Protein AF-A0A660UC11-F1 (afdb_monomer_lite)

Radius of gyration: 18.58 Å; chains: 1; bounding box: 32×30×48 Å

Structure (mmCIF, N/CA/C/O backbone):
data_AF-A0A660UC11-F1
#
_entry.id   AF-A0A660UC11-F1
#
loop_
_atom_site.group_PDB
_atom_site.id
_atom_site.type_symbol
_atom_site.label_atom_id
_atom_site.label_alt_id
_atom_site.label_comp_id
_atom_site.label_asym_id
_atom_site.label_entity_id
_atom_site.label_seq_id
_atom_site.pdbx_PDB_ins_code
_atom_site.Cartn_x
_atom_site.Cartn_y
_atom_site.Cartn_z
_atom_site.occupancy
_atom_site.B_iso_or_equiv
_atom_site.auth_seq_id
_atom_site.auth_comp_id
_atom_site.auth_asym_id
_atom_site.auth_atom_id
_atom_site.pdbx_PDB_model_num
ATOM 1 N N . ILE A 1 1 ? 8.195 -21.821 -4.480 1.00 79.00 1 ILE A N 1
ATOM 2 C CA . ILE A 1 1 ? 8.307 -20.614 -5.337 1.00 79.00 1 ILE A CA 1
ATOM 3 C C . ILE A 1 1 ? 9.432 -19.770 -4.771 1.00 79.00 1 ILE A C 1
ATOM 5 O O . ILE A 1 1 ? 9.343 -19.403 -3.602 1.00 79.00 1 ILE A O 1
ATOM 9 N N . ASP A 1 2 ? 10.466 -19.506 -5.562 1.00 94.88 2 ASP A N 1
ATOM 10 C CA . ASP A 1 2 ? 11.561 -18.616 -5.175 1.00 94.88 2 ASP A CA 1
ATOM 11 C C . ASP A 1 2 ? 11.083 -17.154 -5.230 1.00 94.88 2 ASP A C 1
ATOM 13 O O . ASP A 1 2 ? 10.574 -16.687 -6.251 1.00 94.88 2 ASP A O 1
ATOM 17 N N . ARG A 1 3 ? 11.155 -16.449 -4.096 1.00 97.00 3 ARG A N 1
ATOM 18 C CA . ARG A 1 3 ? 10.703 -15.053 -3.996 1.00 97.00 3 ARG A CA 1
ATOM 19 C C . ARG A 1 3 ? 11.754 -14.073 -4.492 1.00 97.00 3 ARG A C 1
ATOM 21 O O . ARG A 1 3 ? 11.374 -13.017 -4.994 1.00 97.00 3 ARG A O 1
ATOM 28 N N . GLU A 1 4 ? 13.024 -14.406 -4.316 1.00 97.44 4 GLU A N 1
ATOM 29 C CA . GLU A 1 4 ? 14.133 -13.541 -4.686 1.00 97.44 4 GLU A CA 1
ATOM 30 C C . GLU A 1 4 ? 14.263 -13.510 -6.203 1.00 97.44 4 GLU A C 1
ATOM 32 O O . GLU A 1 4 ? 14.244 -12.434 -6.801 1.00 97.44 4 GLU A O 1
ATOM 37 N N . GLU A 1 5 ? 14.247 -14.686 -6.826 1.00 97.69 5 GLU A N 1
ATOM 38 C CA . GLU A 1 5 ? 14.332 -14.804 -8.278 1.00 97.69 5 GLU A CA 1
ATOM 39 C C . GLU A 1 5 ? 13.155 -14.109 -8.972 1.00 97.69 5 GLU A C 1
ATOM 41 O O . GLU A 1 5 ? 13.325 -13.335 -9.914 1.00 97.69 5 GLU A O 1
ATOM 46 N N . ARG A 1 6 ? 11.943 -14.264 -8.428 1.00 97.38 6 ARG A N 1
ATOM 47 C CA . ARG A 1 6 ? 10.766 -13.542 -8.923 1.00 97.38 6 ARG A CA 1
ATOM 48 C C . ARG A 1 6 ? 10.894 -12.023 -8.759 1.00 97.38 6 ARG A C 1
ATOM 50 O O . ARG A 1 6 ? 10.413 -11.272 -9.604 1.00 97.38 6 ARG A O 1
ATOM 57 N N . GLY A 1 7 ? 11.507 -11.562 -7.669 1.00 97.88 7 GLY A N 1
ATOM 58 C CA . GLY A 1 7 ? 11.757 -10.140 -7.432 1.00 97.88 7 GLY A CA 1
ATOM 59 C C . GLY A 1 7 ? 12.735 -9.544 -8.446 1.00 97.88 7 GLY A C 1
ATOM 60 O O . GLY A 1 7 ? 12.486 -8.453 -8.967 1.00 97.88 7 GLY A O 1
ATOM 61 N N . ARG A 1 8 ? 13.803 -10.280 -8.779 1.00 97.94 8 ARG A N 1
ATOM 62 C CA . ARG A 1 8 ? 14.760 -9.892 -9.827 1.00 97.94 8 ARG A CA 1
ATOM 63 C C . ARG A 1 8 ? 14.072 -9.778 -11.185 1.00 97.94 8 ARG A C 1
ATOM 65 O O . ARG A 1 8 ? 14.160 -8.720 -11.805 1.00 97.94 8 ARG A O 1
ATOM 72 N N . LEU A 1 9 ? 13.297 -10.795 -11.570 1.00 97.69 9 LEU A N 1
ATOM 73 C CA . LEU A 1 9 ? 12.545 -10.805 -12.827 1.00 97.69 9 LEU A CA 1
ATOM 74 C C . LEU A 1 9 ? 11.603 -9.596 -12.959 1.00 97.69 9 LEU A C 1
ATOM 76 O O . LEU A 1 9 ? 11.612 -8.907 -13.976 1.00 97.69 9 LEU A O 1
ATOM 80 N N . TYR A 1 10 ? 10.808 -9.289 -11.927 1.00 97.62 10 TYR A N 1
ATOM 81 C CA . TYR A 1 10 ? 9.914 -8.125 -11.976 1.00 97.62 10 TYR A CA 1
ATOM 82 C C . TYR A 1 10 ? 10.666 -6.793 -12.045 1.00 97.62 10 TYR A C 1
ATOM 84 O O . TYR A 1 10 ? 10.186 -5.854 -12.677 1.00 97.62 10 TYR A O 1
ATOM 92 N N . THR A 1 11 ? 11.844 -6.702 -11.427 1.00 97.62 11 THR A N 1
ATOM 93 C CA . THR A 1 11 ? 12.678 -5.493 -11.484 1.00 97.62 11 THR A CA 1
ATOM 94 C C . THR A 1 11 ? 13.204 -5.252 -12.897 1.00 97.62 11 THR A C 1
ATOM 96 O O . THR A 1 11 ? 13.167 -4.121 -13.383 1.00 97.62 11 THR A O 1
ATOM 99 N N . GLU A 1 12 ? 13.665 -6.307 -13.568 1.00 97.81 12 GLU A N 1
ATOM 100 C CA . GLU A 1 12 ? 14.111 -6.241 -14.960 1.00 97.81 12 GLU A CA 1
ATOM 101 C C . GLU A 1 12 ? 12.961 -5.843 -15.893 1.00 97.81 12 GLU A C 1
ATOM 103 O O . GLU A 1 12 ? 13.099 -4.906 -16.680 1.00 97.81 12 GLU A O 1
ATOM 108 N N . LEU A 1 13 ? 11.790 -6.465 -15.727 1.00 96.62 13 LEU A N 1
ATOM 109 C CA . LEU A 1 13 ? 10.601 -6.148 -16.517 1.00 96.62 13 LEU A CA 1
ATOM 110 C C . LEU A 1 13 ? 10.174 -4.680 -16.358 1.00 96.62 13 LEU A C 1
ATOM 112 O O . LEU A 1 13 ? 9.900 -3.999 -17.345 1.00 96.62 13 LEU A O 1
ATOM 116 N N . MET A 1 14 ? 10.151 -4.167 -15.124 1.00 94.81 14 MET A N 1
ATOM 117 C CA . MET A 1 14 ? 9.816 -2.763 -14.854 1.00 94.81 14 MET A CA 1
ATOM 118 C C . MET A 1 14 ? 10.835 -1.791 -15.453 1.00 94.81 14 MET A C 1
ATOM 120 O O . MET A 1 14 ? 10.448 -0.717 -15.914 1.00 94.81 14 MET A O 1
ATOM 124 N N . ARG A 1 15 ? 12.122 -2.156 -15.492 1.00 96.12 15 ARG A N 1
ATOM 125 C CA . ARG A 1 15 ? 13.151 -1.356 -16.167 1.00 96.12 15 ARG A CA 1
ATOM 126 C C . ARG A 1 15 ? 12.910 -1.306 -17.673 1.00 96.12 15 ARG A C 1
ATOM 128 O O . ARG A 1 15 ? 12.843 -0.212 -18.224 1.00 96.12 15 ARG A O 1
ATOM 135 N N . TYR A 1 16 ? 12.685 -2.461 -18.301 1.00 96.62 16 TYR A N 1
ATOM 136 C CA . TYR A 1 16 ? 12.380 -2.548 -19.730 1.00 96.62 16 TYR A CA 1
ATOM 137 C C . TYR A 1 16 ? 11.153 -1.709 -20.108 1.00 96.62 16 TYR A C 1
ATOM 139 O O . TYR A 1 16 ? 11.217 -0.925 -21.051 1.00 96.62 16 TYR A O 1
ATOM 147 N N . MET A 1 17 ? 10.064 -1.805 -19.336 1.00 95.56 17 MET A N 1
ATOM 148 C CA . MET A 1 17 ? 8.847 -1.016 -19.566 1.00 95.56 17 MET A CA 1
ATOM 149 C C . MET A 1 17 ? 9.046 0.484 -19.332 1.00 95.56 17 MET A C 1
ATOM 151 O O . MET A 1 17 ? 8.340 1.287 -19.925 1.00 95.56 17 MET A O 1
ATOM 155 N N . LYS A 1 18 ? 9.981 0.895 -18.471 1.00 91.56 18 LYS A N 1
ATOM 156 C CA . LYS A 1 18 ? 10.296 2.315 -18.279 1.00 91.56 18 LYS A CA 1
ATOM 157 C C . LYS A 1 18 ? 11.122 2.874 -19.439 1.00 91.56 18 LYS A C 1
ATOM 159 O O . LYS A 1 18 ? 10.904 4.010 -19.845 1.00 91.56 18 LYS A O 1
ATOM 164 N N . GLU A 1 19 ? 12.080 2.096 -19.934 1.00 95.88 19 GLU A N 1
ATOM 165 C CA . GLU A 1 19 ? 12.983 2.490 -21.023 1.00 95.88 19 GLU A CA 1
ATOM 166 C C . GLU A 1 19 ? 12.301 2.416 -22.397 1.00 95.88 19 GLU A C 1
ATOM 168 O O . GLU A 1 19 ? 12.574 3.244 -23.261 1.00 95.88 19 GLU A O 1
ATOM 173 N N . ASN A 1 20 ? 11.374 1.471 -22.576 1.00 95.38 20 ASN A N 1
ATOM 174 C CA . ASN A 1 20 ? 10.590 1.266 -23.794 1.00 95.38 20 ASN A CA 1
ATOM 175 C C . ASN A 1 20 ? 9.091 1.263 -23.452 1.00 95.38 20 ASN A C 1
ATOM 177 O O . ASN A 1 20 ? 8.463 0.200 -23.459 1.00 95.38 20 ASN A O 1
ATOM 181 N N . PRO A 1 21 ? 8.512 2.423 -23.093 1.00 93.56 21 PRO A N 1
ATOM 182 C CA . PRO A 1 21 ? 7.165 2.485 -22.551 1.00 93.56 21 PRO A CA 1
ATOM 183 C C . PRO A 1 21 ? 6.106 2.048 -23.567 1.00 93.56 21 PRO A C 1
ATOM 185 O O . PRO A 1 21 ? 5.918 2.724 -24.579 1.00 93.56 21 PRO A O 1
ATOM 188 N N . PRO A 1 22 ? 5.347 0.969 -23.282 1.00 91.06 22 PRO A N 1
ATOM 189 C CA . PRO A 1 22 ? 4.174 0.624 -24.082 1.00 91.06 22 PRO A CA 1
ATOM 190 C C . PRO A 1 22 ? 2.981 1.549 -23.781 1.00 91.06 22 PRO A C 1
ATOM 192 O O . PRO A 1 22 ? 2.009 1.565 -24.531 1.00 91.06 22 PRO A O 1
ATOM 195 N N . PHE A 1 23 ? 3.048 2.319 -22.686 1.00 91.31 23 PHE A N 1
ATOM 196 C CA . PHE A 1 23 ? 2.011 3.239 -22.221 1.00 91.31 23 PHE A CA 1
ATOM 197 C C . PHE A 1 23 ? 2.620 4.561 -21.750 1.00 91.31 23 PHE A C 1
ATOM 199 O O . PHE A 1 23 ? 3.762 4.605 -21.299 1.00 91.31 23 PHE A O 1
ATOM 206 N N . ILE A 1 24 ? 1.824 5.631 -21.759 1.00 93.19 24 IL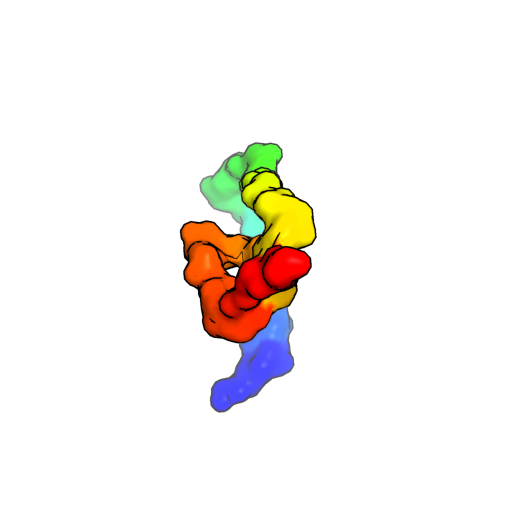E A N 1
ATOM 207 C CA . ILE A 1 24 ? 2.196 6.900 -21.125 1.00 93.19 24 ILE A CA 1
ATOM 208 C C . ILE A 1 24 ? 1.815 6.828 -19.641 1.00 93.19 24 ILE A C 1
ATOM 210 O O . ILE A 1 24 ? 0.636 6.753 -19.298 1.00 93.19 24 ILE A O 1
ATOM 214 N N . TYR A 1 25 ? 2.807 6.858 -18.752 1.00 89.62 25 TYR A N 1
ATOM 215 C CA . TYR A 1 25 ? 2.586 6.895 -17.305 1.00 89.62 25 TYR A CA 1
ATOM 216 C C . TYR A 1 25 ? 2.169 8.303 -16.870 1.00 89.62 25 TYR A C 1
ATOM 218 O O . TYR A 1 25 ? 2.969 9.233 -16.949 1.00 89.62 25 TYR A O 1
ATOM 226 N N . LEU A 1 26 ? 0.925 8.463 -16.415 1.00 93.44 26 LEU A N 1
ATOM 227 C CA . LEU A 1 26 ? 0.377 9.773 -16.045 1.00 93.44 26 LEU A CA 1
ATOM 228 C C . LEU 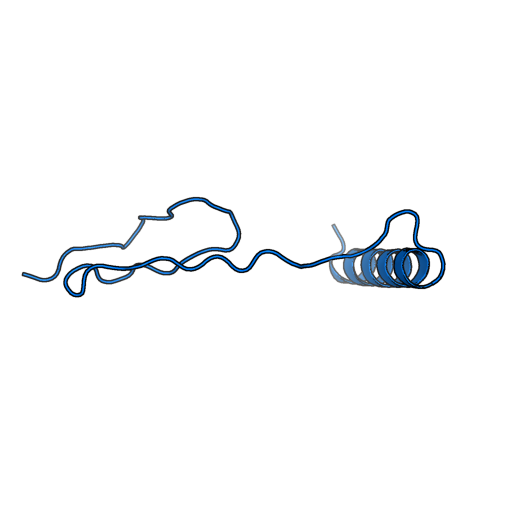A 1 26 ? 0.460 10.037 -14.539 1.00 93.44 26 LEU A C 1
ATOM 230 O O . LEU A 1 26 ? 1.050 11.025 -14.112 1.00 93.44 26 LEU A O 1
ATOM 234 N N . TYR A 1 27 ? -0.138 9.162 -13.731 1.00 91.75 27 TYR A N 1
ATOM 235 C CA . TYR A 1 27 ? -0.199 9.316 -12.281 1.00 91.75 27 TYR A CA 1
ATOM 236 C C . TYR A 1 27 ? -0.410 7.967 -11.591 1.00 91.75 27 TYR A C 1
ATOM 238 O O . TYR A 1 27 ? -0.862 6.998 -12.203 1.00 91.75 27 TYR A O 1
ATOM 246 N N . GLN A 1 28 ? -0.108 7.925 -10.294 1.00 88.56 28 GLN A N 1
ATOM 247 C CA . GLN A 1 28 ? -0.491 6.836 -9.404 1.00 88.56 28 GLN A CA 1
ATOM 248 C C . GLN A 1 28 ? -1.646 7.321 -8.517 1.00 88.56 28 GLN A C 1
ATOM 250 O O . GLN A 1 28 ? -1.525 8.396 -7.922 1.00 88.56 28 GLN A O 1
ATOM 255 N N . PRO A 1 29 ? -2.763 6.579 -8.413 1.00 87.25 29 PRO A N 1
ATOM 256 C CA . PRO A 1 29 ? -3.853 6.972 -7.534 1.00 87.25 29 PRO A CA 1
ATOM 257 C C . PRO A 1 29 ? -3.387 6.956 -6.074 1.00 87.25 29 PRO A C 1
ATOM 259 O O . PRO A 1 29 ? -2.769 5.996 -5.610 1.00 87.25 29 PRO A O 1
ATOM 262 N N . MET A 1 30 ? -3.693 8.033 -5.353 1.00 85.50 30 MET A N 1
ATOM 263 C CA . MET A 1 30 ? -3.537 8.106 -3.904 1.00 85.50 30 MET A CA 1
ATOM 264 C C . MET A 1 30 ? -4.915 8.042 -3.258 1.00 85.50 30 MET A C 1
ATOM 266 O O . MET A 1 30 ? -5.745 8.926 -3.465 1.00 85.50 30 MET A O 1
ATOM 270 N N . THR A 1 31 ? -5.148 6.998 -2.469 1.00 85.19 31 THR A N 1
ATOM 271 C CA . THR A 1 31 ? -6.410 6.811 -1.754 1.00 85.19 31 THR A CA 1
ATOM 272 C C . THR A 1 31 ? -6.339 7.492 -0.395 1.00 85.19 31 THR A C 1
ATOM 274 O O . THR A 1 31 ? -5.443 7.218 0.405 1.00 85.19 31 THR A O 1
ATOM 277 N N . PHE A 1 32 ? -7.307 8.366 -0.128 1.00 87.38 32 PHE A N 1
ATOM 278 C CA . PHE A 1 32 ? -7.491 9.017 1.163 1.00 87.38 32 PHE A CA 1
ATOM 279 C C . PHE A 1 32 ? -8.839 8.608 1.733 1.00 87.38 32 PHE A C 1
ATOM 281 O O . PHE A 1 32 ? -9.850 8.624 1.034 1.00 87.38 32 PHE A O 1
ATOM 288 N N . GLU A 1 33 ? -8.855 8.266 3.014 1.00 90.62 33 GLU A N 1
ATOM 289 C CA . GLU A 1 33 ? -10.061 7.810 3.688 1.00 90.62 33 GLU A CA 1
ATOM 290 C C . GLU A 1 33 ? -10.238 8.580 4.990 1.00 90.62 33 GLU A C 1
ATOM 292 O O . GLU A 1 33 ? -9.360 8.583 5.857 1.00 90.62 33 GLU A O 1
ATOM 297 N N . ALA A 1 34 ? -11.377 9.257 5.122 1.00 91.50 34 ALA A N 1
ATOM 298 C CA . ALA A 1 34 ? -11.745 9.927 6.358 1.00 91.50 34 ALA A CA 1
ATOM 299 C C . ALA A 1 34 ? -12.265 8.895 7.364 1.00 91.50 34 ALA A C 1
ATOM 301 O O . ALA A 1 34 ? -13.163 8.109 7.063 1.00 91.50 34 ALA A O 1
ATOM 302 N N . VAL A 1 35 ? -11.714 8.921 8.575 1.00 93.12 35 VAL A N 1
ATOM 303 C CA . VAL A 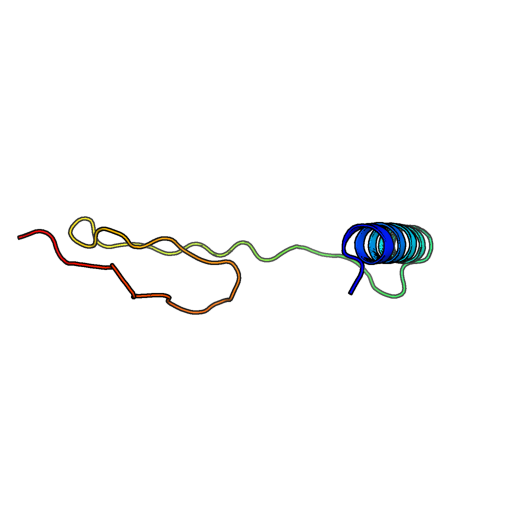1 35 ? -12.054 7.975 9.641 1.00 93.12 35 VAL A CA 1
ATOM 304 C C . VAL A 1 35 ? -12.669 8.745 10.798 1.00 93.12 35 VAL A C 1
ATOM 306 O O . VAL A 1 35 ? -12.136 9.767 11.237 1.00 93.12 35 VAL A O 1
ATOM 309 N N . ASN A 1 36 ? -13.801 8.264 11.309 1.00 95.50 36 ASN A N 1
ATOM 310 C CA . ASN A 1 36 ? -14.401 8.839 12.508 1.00 95.50 36 ASN A CA 1
ATOM 311 C C . ASN A 1 36 ? -13.436 8.682 13.699 1.00 95.50 36 ASN A C 1
ATOM 313 O O . ASN A 1 36 ? -12.874 7.609 13.896 1.00 95.50 36 ASN A O 1
ATOM 317 N N . LYS A 1 37 ? -13.282 9.722 14.531 1.00 96.06 37 LYS A N 1
ATOM 318 C CA . LYS A 1 37 ? -12.364 9.718 15.689 1.00 96.06 37 LYS A CA 1
ATOM 319 C C . LYS A 1 37 ? -12.614 8.574 16.683 1.00 96.06 37 LYS A C 1
ATOM 321 O O . LYS A 1 37 ? -11.671 8.162 17.362 1.00 96.06 37 LYS A O 1
ATOM 326 N N . LYS A 1 38 ? -13.854 8.076 16.773 1.00 97.56 38 LYS A N 1
ATOM 327 C CA . LYS A 1 38 ? -14.225 6.932 17.620 1.00 97.56 38 LYS A CA 1
ATOM 328 C C . LYS A 1 38 ? -13.841 5.578 17.020 1.00 97.56 38 LYS A C 1
ATOM 330 O O . LYS A 1 38 ? -13.732 4.606 17.756 1.00 97.56 38 LYS A O 1
ATOM 335 N N . VAL A 1 39 ? -13.632 5.491 15.705 1.00 96.88 39 VAL A N 1
ATOM 336 C CA . VAL A 1 39 ? -13.230 4.248 15.036 1.00 96.88 39 VAL A CA 1
ATOM 337 C C . VAL A 1 39 ? -11.743 4.021 15.285 1.00 96.88 39 VAL A C 1
ATOM 339 O O . VAL A 1 39 ? -10.897 4.807 14.856 1.00 96.88 39 VAL A O 1
ATOM 342 N N . LYS A 1 40 ? -11.419 2.930 15.973 1.00 97.25 40 LYS A N 1
ATOM 343 C CA . LYS A 1 40 ? -10.047 2.520 16.279 1.00 97.25 40 LYS A CA 1
ATOM 344 C C . LYS A 1 40 ? -9.696 1.228 15.558 1.00 97.25 40 LYS A C 1
ATOM 346 O O . LYS A 1 40 ? -10.562 0.460 15.148 1.00 97.25 40 LYS A O 1
ATOM 351 N N . GLY A 1 41 ? -8.398 1.000 15.378 1.00 95.19 41 GLY A N 1
ATOM 352 C CA . GLY A 1 41 ? -7.878 -0.190 14.698 1.00 95.19 41 GLY A CA 1
ATOM 353 C C . GLY A 1 41 ? -8.016 -0.168 13.172 1.00 95.19 41 GLY A C 1
ATOM 354 O O . GLY A 1 41 ? -7.475 -1.052 12.509 1.00 95.19 41 GLY A O 1
ATOM 355 N N . TYR A 1 42 ? -8.674 0.844 12.594 1.00 94.88 42 TYR A N 1
ATOM 356 C CA . TYR A 1 42 ? -8.789 0.985 11.145 1.00 94.88 42 TYR A CA 1
ATOM 357 C C . TYR A 1 42 ? -7.486 1.491 10.515 1.00 94.88 42 TYR A C 1
ATOM 359 O O . TYR A 1 42 ? -6.885 2.458 10.986 1.00 94.88 42 TYR A O 1
ATOM 367 N N . ARG A 1 43 ? -7.053 0.834 9.433 1.00 90.69 43 ARG A N 1
ATOM 368 C CA . ARG A 1 43 ? -5.912 1.249 8.607 1.00 90.69 43 ARG A CA 1
ATOM 369 C C . ARG A 1 43 ? -6.299 1.133 7.130 1.00 90.69 43 ARG A C 1
ATOM 371 O O . ARG A 1 43 ? -6.561 0.003 6.703 1.00 90.69 43 ARG A O 1
ATOM 378 N N . PRO A 1 44 ? -6.299 2.244 6.368 1.00 88.38 44 PRO A N 1
ATOM 379 C CA . PRO A 1 44 ? -6.512 2.219 4.925 1.00 88.38 44 PRO A CA 1
ATOM 380 C C . PRO A 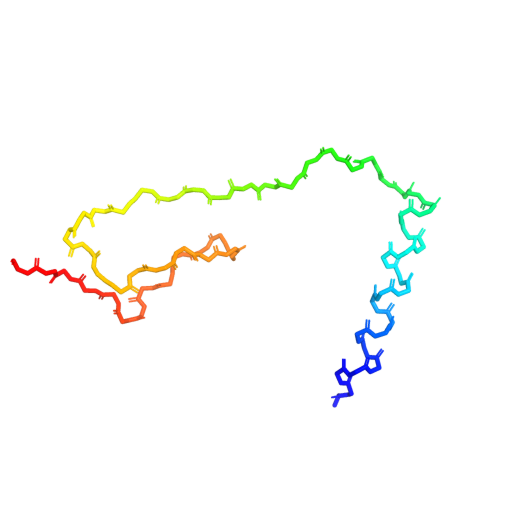1 44 ? -5.562 1.238 4.242 1.00 88.38 44 PRO A C 1
ATOM 382 O O . PRO A 1 44 ? -4.415 1.060 4.671 1.00 88.38 44 PRO A O 1
ATOM 385 N N . ARG A 1 45 ? -6.037 0.587 3.181 1.00 86.38 45 ARG A N 1
ATOM 386 C CA . ARG A 1 45 ? -5.244 -0.368 2.404 1.00 86.38 45 ARG A CA 1
ATOM 387 C C . ARG A 1 45 ? -5.243 0.022 0.933 1.00 86.38 45 ARG A C 1
ATOM 389 O O . ARG A 1 45 ? -6.285 0.401 0.414 1.00 86.38 45 ARG A O 1
ATOM 396 N N . PRO A 1 46 ? -4.128 -0.197 0.219 1.00 82.75 46 PRO A N 1
ATOM 397 C CA . PRO A 1 46 ? -4.054 0.045 -1.222 1.00 82.75 46 PRO A CA 1
ATOM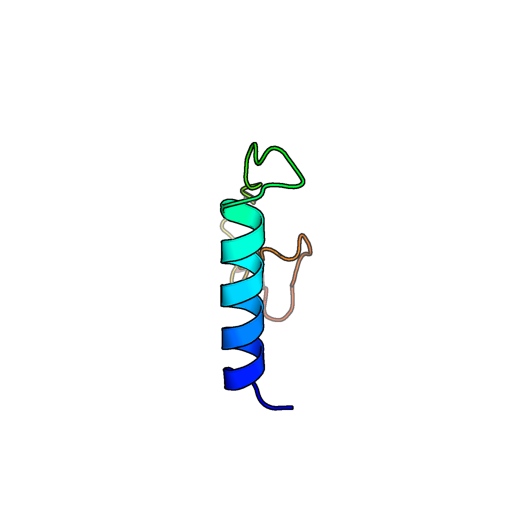 398 C C . PRO A 1 46 ? -4.893 -0.943 -2.055 1.00 82.75 46 PRO A C 1
ATOM 400 O O . PRO A 1 46 ? -4.855 -0.889 -3.274 1.00 82.75 46 PRO A O 1
ATOM 403 N N . ALA A 1 47 ? -5.625 -1.863 -1.418 1.00 82.12 47 ALA A N 1
ATOM 404 C CA . ALA A 1 47 ? -6.447 -2.875 -2.079 1.00 82.12 47 ALA A CA 1
ATOM 405 C C . ALA A 1 47 ? -7.865 -2.385 -2.434 1.00 82.12 47 ALA A C 1
ATOM 407 O O . ALA A 1 47 ? -8.699 -3.210 -2.786 1.00 82.12 47 ALA A O 1
ATOM 408 N N . GLU A 1 48 ? -8.152 -1.085 -2.274 1.00 76.06 48 GLU A N 1
ATOM 409 C CA . GLU A 1 48 ? -9.469 -0.465 -2.529 1.00 76.06 48 GLU A CA 1
ATOM 410 C C . GLU A 1 48 ? -10.641 -1.171 -1.816 1.00 76.06 48 GLU A C 1
ATOM 412 O O . GLU A 1 48 ? -11.791 -1.132 -2.245 1.00 76.06 48 GLU A O 1
ATOM 417 N N . GLN A 1 49 ? -10.347 -1.837 -0.698 1.00 86.88 49 GLN A N 1
ATOM 418 C CA . GLN A 1 49 ? -11.298 -2.616 0.084 1.00 86.88 49 GLN A CA 1
ATOM 419 C C . GLN A 1 49 ? -11.143 -2.314 1.572 1.00 86.88 49 GLN A C 1
ATOM 421 O O . GLN A 1 49 ? -10.029 -2.278 2.107 1.00 86.88 49 GLN A O 1
ATOM 426 N N . TYR A 1 50 ? -12.279 -2.196 2.260 1.00 89.56 50 TYR A N 1
ATOM 427 C CA . TYR A 1 50 ? -12.320 -2.020 3.706 1.00 89.56 50 TYR A CA 1
ATOM 428 C C . TYR A 1 50 ? -11.986 -3.328 4.424 1.00 89.56 50 TYR A C 1
ATOM 430 O O . TYR A 1 50 ? -12.724 -4.311 4.353 1.00 89.56 50 TYR A O 1
ATOM 438 N N . TYR A 1 51 ? -10.886 -3.333 5.175 1.00 92.00 51 TYR A N 1
ATOM 439 C CA . TYR A 1 51 ? -10.554 -4.441 6.065 1.00 92.00 51 TYR A CA 1
ATOM 440 C C . TYR A 1 51 ? -10.920 -4.094 7.505 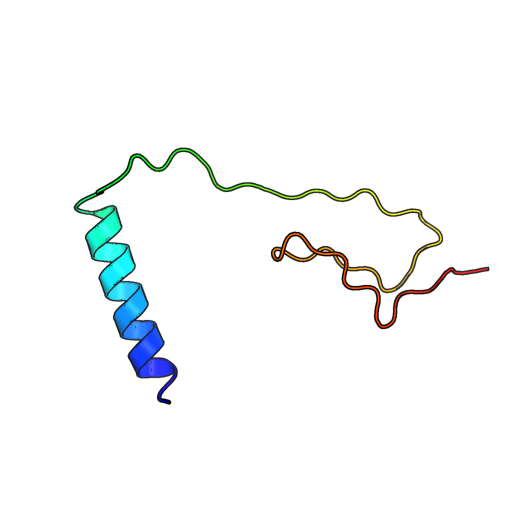1.00 92.00 51 TYR A C 1
ATOM 442 O O . TYR A 1 51 ? -10.220 -3.332 8.168 1.00 92.00 51 TYR A O 1
ATOM 450 N N . LEU A 1 52 ? -12.013 -4.683 7.990 1.00 93.75 52 LEU A N 1
ATOM 451 C CA . LEU A 1 52 ? -12.607 -4.327 9.282 1.00 93.75 52 LEU A CA 1
ATOM 452 C C . LEU A 1 52 ? -12.270 -5.302 10.420 1.00 93.75 52 LEU A C 1
ATOM 454 O O . LEU A 1 52 ? -12.708 -5.118 11.553 1.00 93.75 52 LEU A O 1
ATOM 458 N N . LYS A 1 53 ? -11.473 -6.345 10.159 1.00 94.31 53 LYS A N 1
ATOM 459 C CA . LYS A 1 53 ? -11.095 -7.306 11.204 1.00 94.31 53 LYS A CA 1
ATOM 460 C C . LYS A 1 53 ? -10.181 -6.628 12.231 1.00 94.31 53 LYS A C 1
ATOM 462 O O . LYS A 1 53 ? -9.060 -6.248 11.899 1.00 94.31 53 LYS A O 1
ATOM 467 N N . GLY A 1 54 ? -10.655 -6.533 13.474 1.00 94.88 54 GLY A N 1
ATOM 468 C CA . GLY A 1 54 ? -9.968 -5.848 14.577 1.00 94.88 54 GLY A CA 1
ATOM 469 C C . GLY A 1 54 ? -10.294 -4.354 14.693 1.00 94.88 54 GLY A C 1
ATOM 470 O O . GLY A 1 54 ? -9.692 -3.668 15.514 1.00 94.88 54 GLY A O 1
ATOM 471 N N . VAL A 1 55 ? -11.229 -3.852 13.883 1.00 97.12 55 VAL A N 1
ATOM 472 C CA . VAL A 1 55 ? -11.759 -2.491 14.003 1.00 97.12 55 VAL A CA 1
ATOM 473 C C . VAL A 1 55 ? -12.851 -2.471 15.065 1.00 97.12 55 VAL A C 1
ATOM 475 O O . VAL A 1 55 ? -13.668 -3.389 15.130 1.00 97.12 55 VAL A O 1
ATOM 478 N N . TYR A 1 56 ? -12.871 -1.427 15.887 1.00 97.56 56 TYR A N 1
ATOM 479 C CA . TYR A 1 56 ? -13.866 -1.249 16.943 1.00 97.56 56 TYR A CA 1
ATOM 480 C C . TYR A 1 56 ? -14.212 0.229 17.138 1.00 97.56 56 TYR A C 1
ATOM 482 O O . TYR A 1 56 ? -13.530 1.118 16.621 1.00 97.56 56 TYR A O 1
ATOM 490 N N . ILE A 1 57 ? -15.287 0.479 17.882 1.00 97.75 57 ILE A N 1
ATOM 491 C CA . ILE A 1 57 ? -15.708 1.816 18.298 1.00 97.75 57 ILE A CA 1
ATOM 492 C C . ILE A 1 57 ? -15.310 2.001 19.761 1.00 97.75 57 ILE A C 1
ATOM 494 O O . ILE A 1 57 ? -15.641 1.168 20.598 1.00 97.75 57 ILE A O 1
ATOM 498 N N . GLU A 1 58 ? -14.571 3.064 20.049 1.00 96.31 58 GLU A N 1
ATOM 499 C CA . GLU A 1 58 ? -14.301 3.525 21.412 1.00 96.31 58 GLU A CA 1
ATOM 500 C C . GLU A 1 58 ? -15.569 4.182 21.981 1.00 96.31 58 GLU A C 1
ATOM 502 O O . GLU A 1 58 ? -16.185 5.008 21.294 1.00 96.31 58 GLU A O 1
ATOM 507 N N . GLU A 1 59 ? -15.973 3.776 23.191 1.00 87.44 59 GLU A N 1
ATOM 508 C CA . GLU A 1 59 ? -17.167 4.295 23.882 1.00 87.44 59 GLU A CA 1
ATOM 509 C C . GLU A 1 59 ? -17.042 5.800 24.182 1.00 87.44 59 GLU A C 1
ATOM 511 O O . GLU A 1 59 ? -16.052 6.208 24.828 1.00 87.44 59 GLU A O 1
#

Secondary structure (DSSP, 8-state):
--HHHHHHHHHHHHHHHHHS-SS-------------TTEES----TTSS---TT-EE--

pLDDT: mean 92.76, std 5.07, range [76.06, 97.94]

Foldseek 3Di:
DDPVVVVVVVVVVVVCCVVVPPDDDDDDDDDDDDDDPQWPPFDDDPPPDGDCVVIDGHD

Sequence (59 aa):
IDREERGRLYTELMRYMKENPPFIYLYQPMTFEAVNKKVKGYRPRPAEQYYLKGVYIEE